Protein AF-A0A3M1DBQ7-F1 (afdb_monomer_lite)

Radius of gyration: 18.49 Å; chains: 1; bounding box: 33×17×58 Å

Secondary structure (DSSP, 8-state):
-HHHHHHHHHH--TT--EEEEESS--HHHHHHHHHSTTEEEEE-------------

Structure (mmCIF, N/CA/C/O backbone):
data_AF-A0A3M1DBQ7-F1
#
_entry.id   AF-A0A3M1DBQ7-F1
#
loop_
_atom_site.group_PDB
_atom_site.id
_atom_site.type_symbol
_atom_site.label_atom_id
_atom_site.label_alt_id
_atom_site.label_comp_id
_atom_site.label_asym_id
_atom_site.label_entity_id
_atom_site.label_seq_id
_atom_site.pdbx_PDB_ins_code
_atom_site.Cartn_x
_atom_site.Cartn_y
_atom_site.Cartn_z
_atom_site.occupancy
_atom_site.B_iso_or_equiv
_atom_site.auth_seq_id
_atom_site.auth_comp_id
_atom_site.auth_asym_id
_atom_site.auth_atom_id
_atom_site.pdbx_PDB_model_num
ATOM 1 N N . MET A 1 1 ? 7.377 5.803 -10.896 1.00 54.75 1 MET A N 1
ATOM 2 C CA . MET A 1 1 ? 8.292 4.939 -11.686 1.00 54.75 1 MET A CA 1
ATOM 3 C C . MET A 1 1 ? 9.792 5.142 -11.432 1.00 54.75 1 MET A C 1
ATOM 5 O O . MET A 1 1 ? 10.550 4.238 -11.760 1.00 54.75 1 MET A O 1
ATOM 9 N N . ARG A 1 2 ? 10.251 6.263 -10.843 1.00 64.44 2 ARG A N 1
ATOM 10 C CA . ARG A 1 2 ? 11.691 6.535 -10.621 1.00 64.44 2 ARG A CA 1
ATOM 11 C C . ARG A 1 2 ? 12.446 5.406 -9.895 1.00 64.44 2 ARG A C 1
ATOM 13 O O . ARG A 1 2 ? 13.578 5.113 -10.253 1.00 64.44 2 ARG A O 1
ATOM 20 N N . TYR A 1 3 ? 11.798 4.743 -8.937 1.00 69.69 3 TYR A N 1
ATOM 21 C CA . TYR A 1 3 ? 12.400 3.655 -8.160 1.00 69.69 3 TYR A CA 1
ATOM 22 C C . TYR A 1 3 ? 12.618 2.369 -8.982 1.00 69.69 3 TYR A C 1
ATOM 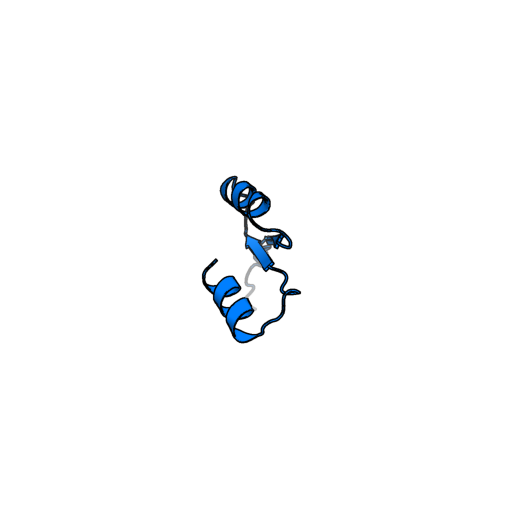24 O O . TYR A 1 3 ? 13.713 1.816 -8.991 1.00 69.69 3 TYR A O 1
ATOM 32 N N . MET A 1 4 ? 11.617 1.949 -9.767 1.00 69.25 4 MET A N 1
ATOM 33 C CA . MET A 1 4 ? 11.708 0.753 -10.622 1.00 69.25 4 MET A CA 1
ATOM 34 C C . MET A 1 4 ? 12.755 0.904 -11.732 1.00 69.25 4 MET A C 1
ATOM 36 O O . MET A 1 4 ? 13.488 -0.039 -12.020 1.00 69.25 4 MET A O 1
ATOM 40 N N . GLY A 1 5 ? 12.865 2.099 -12.326 1.00 68.75 5 GLY A N 1
ATOM 41 C CA . GLY A 1 5 ? 13.899 2.388 -13.324 1.00 68.75 5 GLY A CA 1
ATOM 42 C C . GLY A 1 5 ? 15.317 2.324 -12.746 1.00 68.75 5 GLY A C 1
ATOM 43 O O . GLY A 1 5 ? 16.231 1.834 -13.406 1.00 68.75 5 GLY A O 1
ATOM 44 N N . TRP A 1 6 ? 15.499 2.757 -11.495 1.00 76.38 6 TRP A N 1
ATOM 45 C CA . TRP A 1 6 ? 16.785 2.658 -10.805 1.00 76.38 6 TRP A CA 1
ATOM 46 C C . TRP A 1 6 ? 17.160 1.210 -10.473 1.00 76.38 6 TRP A C 1
ATOM 48 O O . TRP A 1 6 ? 18.295 0.816 -10.732 1.00 76.38 6 TRP A O 1
ATOM 58 N N . ILE A 1 7 ? 16.215 0.402 -9.974 1.00 71.25 7 ILE A N 1
ATOM 59 C CA . ILE A 1 7 ? 16.471 -1.018 -9.682 1.00 71.25 7 ILE A CA 1
ATOM 60 C C . ILE A 1 7 ? 16.824 -1.787 -10.957 1.00 71.25 7 ILE A C 1
ATOM 62 O O . ILE A 1 7 ? 17.840 -2.475 -10.969 1.00 71.25 7 ILE A O 1
ATOM 66 N N . ARG A 1 8 ? 16.069 -1.614 -12.051 1.00 68.75 8 ARG A N 1
ATOM 67 C CA . ARG A 1 8 ? 16.386 -2.260 -13.339 1.00 68.75 8 ARG A CA 1
ATOM 68 C C . ARG A 1 8 ? 17.790 -1.910 -13.831 1.00 68.75 8 ARG A C 1
ATOM 70 O O . ARG A 1 8 ? 18.536 -2.795 -14.228 1.00 68.75 8 ARG A O 1
ATOM 77 N N . LYS A 1 9 ? 18.181 -0.633 -13.742 1.00 73.19 9 LYS A N 1
ATOM 78 C CA . LYS A 1 9 ? 19.521 -0.178 -14.147 1.00 73.19 9 LYS A CA 1
ATOM 79 C C . LYS A 1 9 ? 20.637 -0.732 -13.255 1.00 73.19 9 LYS A C 1
ATOM 81 O O . LYS A 1 9 ? 21.759 -0.882 -13.724 1.00 73.19 9 LYS A O 1
ATOM 86 N N . LYS A 1 10 ? 20.361 -0.965 -11.969 1.00 77.31 10 LYS A N 1
ATOM 87 C CA . LYS A 1 10 ? 21.387 -1.307 -10.976 1.00 77.31 10 LYS A CA 1
ATOM 88 C C . LYS A 1 10 ? 21.533 -2.806 -10.727 1.00 77.31 10 LYS A C 1
ATOM 90 O O . LYS A 1 10 ? 22.624 -3.239 -10.384 1.00 77.31 10 LYS A O 1
ATOM 95 N N . MET A 1 11 ? 20.458 -3.575 -10.886 1.00 70.62 11 MET A N 1
ATOM 96 C CA . MET A 1 11 ? 20.460 -5.025 -10.676 1.00 70.62 11 MET A CA 1
ATOM 97 C C . MET A 1 11 ? 20.513 -5.826 -11.982 1.00 70.62 11 MET A C 1
ATOM 99 O O . MET A 1 11 ? 20.754 -7.024 -11.912 1.00 70.62 11 MET A O 1
ATOM 103 N N . SER A 1 12 ? 20.314 -5.192 -13.151 1.00 66.00 12 SER A N 1
ATOM 104 C CA . SER A 1 12 ? 20.252 -5.858 -14.469 1.00 66.00 12 SER A CA 1
ATOM 105 C C . SER A 1 12 ? 19.361 -7.107 -14.474 1.00 66.00 12 SER A C 1
ATOM 107 O O . SER A 1 12 ? 19.616 -8.064 -15.199 1.00 66.00 12 SER A O 1
ATOM 109 N N . ASP A 1 13 ? 18.330 -7.099 -13.630 1.00 66.19 13 ASP A N 1
ATOM 110 C CA . ASP A 1 13 ? 17.398 -8.201 -13.461 1.00 66.19 13 ASP A CA 1
ATOM 111 C C . ASP A 1 13 ? 16.045 -7.782 -14.032 1.00 66.19 13 ASP A C 1
ATOM 113 O O . ASP A 1 13 ? 15.416 -6.814 -13.591 1.00 66.19 13 ASP A O 1
ATOM 117 N N . ASP A 1 14 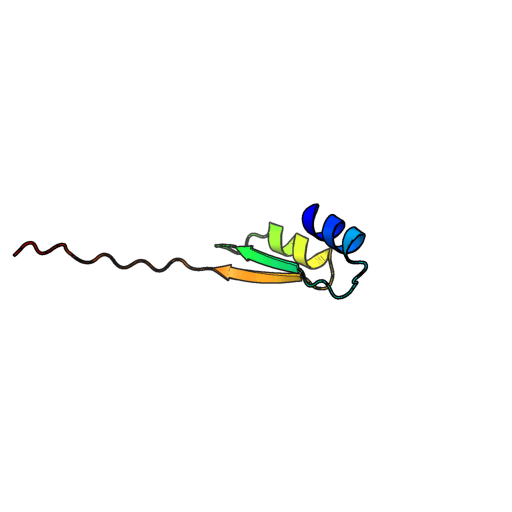? 15.605 -8.515 -15.046 1.00 66.31 14 ASP A N 1
ATOM 118 C CA . ASP A 1 14 ? 14.321 -8.299 -15.698 1.00 66.31 14 ASP A CA 1
ATOM 119 C C . ASP A 1 14 ? 13.149 -8.936 -14.941 1.00 66.31 14 ASP A C 1
ATOM 121 O O . ASP A 1 14 ? 11.990 -8.666 -15.269 1.00 66.31 14 ASP A O 1
ATOM 125 N N . LYS A 1 15 ? 13.421 -9.718 -13.886 1.00 70.56 15 LYS A N 1
ATOM 126 C CA . LYS A 1 15 ? 12.409 -10.393 -13.055 1.00 70.56 15 LYS A CA 1
ATOM 127 C C . LYS A 1 15 ? 11.871 -9.534 -11.909 1.00 70.56 15 LYS A C 1
ATOM 129 O O . LYS A 1 15 ? 11.186 -10.040 -11.022 1.00 70.56 15 LYS A O 1
ATOM 134 N N . VAL A 1 16 ? 12.140 -8.231 -11.911 1.00 69.75 16 VAL A N 1
ATOM 135 C CA . VAL A 1 16 ? 11.650 -7.324 -10.866 1.00 69.75 16 VAL A CA 1
ATOM 136 C C . VAL A 1 16 ? 10.133 -7.149 -10.988 1.00 69.75 16 VAL A C 1
ATOM 138 O O . VAL A 1 16 ? 9.631 -6.580 -11.962 1.00 69.75 16 VAL A O 1
ATOM 141 N N . LYS A 1 17 ? 9.406 -7.599 -9.961 1.00 76.81 17 LYS A N 1
ATOM 142 C CA . LYS A 1 17 ? 7.958 -7.423 -9.810 1.00 76.81 17 LYS A CA 1
ATOM 143 C C . LYS A 1 17 ? 7.662 -6.152 -9.017 1.00 76.81 17 LYS A C 1
ATOM 145 O O . LYS A 1 17 ? 8.216 -5.944 -7.941 1.00 76.81 17 LYS A O 1
ATOM 150 N N . GLY A 1 18 ? 6.799 -5.294 -9.553 1.00 75.25 18 GLY A N 1
ATOM 151 C CA . GLY A 1 18 ? 6.327 -4.105 -8.841 1.00 75.25 18 GLY A CA 1
ATOM 152 C C . GLY A 1 18 ? 5.095 -4.438 -8.007 1.00 75.25 18 GLY A C 1
ATOM 153 O O . GLY A 1 18 ? 4.191 -5.104 -8.501 1.00 75.25 18 GLY A O 1
ATOM 154 N N . ILE A 1 19 ? 5.036 -3.970 -6.762 1.00 84.00 19 ILE A N 1
ATOM 155 C CA . ILE A 1 19 ? 3.832 -4.081 -5.935 1.00 84.00 19 ILE A CA 1
ATOM 156 C C . ILE A 1 19 ? 3.426 -2.681 -5.486 1.00 84.00 19 ILE A C 1
ATOM 158 O O . ILE A 1 19 ? 4.250 -1.925 -4.971 1.00 84.00 19 ILE A O 1
ATOM 162 N N . ILE A 1 20 ? 2.162 -2.334 -5.704 1.00 82.94 20 ILE A N 1
ATOM 163 C CA . ILE A 1 20 ? 1.549 -1.103 -5.215 1.00 82.94 20 ILE A CA 1
ATOM 164 C C . ILE A 1 20 ? 0.648 -1.468 -4.038 1.00 82.94 20 ILE A C 1
ATOM 166 O O . ILE A 1 20 ? -0.175 -2.371 -4.152 1.00 82.94 20 ILE A O 1
ATOM 170 N N . ILE A 1 21 ? 0.802 -0.765 -2.918 1.00 84.62 21 ILE A N 1
ATOM 171 C CA . ILE A 1 21 ? -0.023 -0.929 -1.719 1.00 84.62 21 ILE A CA 1
ATOM 172 C C . ILE A 1 21 ? -0.750 0.396 -1.480 1.00 84.62 21 ILE A C 1
ATOM 174 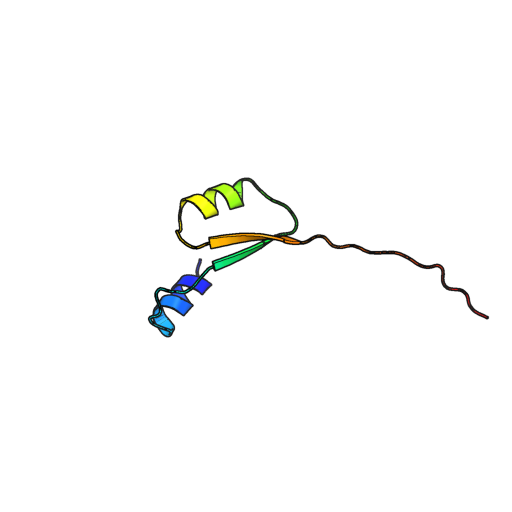O O . ILE A 1 21 ? -0.096 1.434 -1.370 1.00 84.62 21 ILE A O 1
ATOM 178 N N . ALA A 1 22 ? -2.080 0.378 -1.440 1.00 85.69 22 ALA A N 1
ATOM 179 C CA . ALA A 1 22 ? -2.911 1.576 -1.287 1.00 85.69 22 ALA A CA 1
ATOM 180 C C . ALA A 1 22 ? -4.064 1.335 -0.303 1.00 85.69 22 ALA A C 1
ATOM 182 O O . ALA A 1 22 ? -4.454 0.196 -0.099 1.00 85.69 22 ALA A O 1
ATOM 183 N N . ALA A 1 23 ? -4.616 2.380 0.315 1.00 85.62 23 ALA A N 1
ATOM 184 C CA . ALA A 1 23 ? -5.801 2.225 1.169 1.00 85.62 23 ALA A CA 1
ATOM 185 C C . ALA A 1 23 ? -7.071 1.985 0.333 1.00 85.62 23 ALA A C 1
ATOM 187 O O . ALA A 1 23 ? -7.949 1.224 0.719 1.00 85.62 23 ALA A O 1
ATOM 188 N N . GLU A 1 24 ? -7.145 2.611 -0.844 1.00 81.06 24 GLU A N 1
ATOM 189 C CA . GLU A 1 24 ? -8.300 2.567 -1.740 1.00 81.06 24 GLU A CA 1
ATOM 190 C C . GLU A 1 24 ? -7.854 2.427 -3.201 1.00 81.06 24 GLU A C 1
ATOM 192 O O . GLU A 1 24 ? -6.745 2.825 -3.579 1.00 81.06 24 GLU A O 1
ATOM 197 N N . TYR A 1 25 ? -8.730 1.862 -4.037 1.00 74.25 25 TYR A N 1
ATOM 198 C CA . TYR A 1 25 ? -8.482 1.686 -5.467 1.00 74.25 25 TYR A CA 1
ATOM 199 C C . TYR A 1 25 ? -8.983 2.900 -6.265 1.00 74.25 25 TYR A C 1
ATOM 201 O O . TYR A 1 25 ? -10.142 2.964 -6.664 1.00 74.25 25 TYR A O 1
ATOM 209 N N . ASP A 1 26 ? -8.106 3.878 -6.498 1.00 75.56 26 ASP A N 1
ATOM 210 C CA . ASP A 1 26 ? -8.373 5.026 -7.380 1.00 75.56 26 ASP A CA 1
ATOM 211 C C . ASP A 1 26 ? -8.272 4.614 -8.869 1.00 75.56 26 ASP A C 1
ATOM 213 O O . ASP A 1 26 ? -7.402 3.833 -9.256 1.00 75.56 26 ASP A O 1
ATOM 217 N N . GLN A 1 27 ? -9.099 5.208 -9.737 1.00 70.12 27 GLN A N 1
ATOM 218 C CA . GLN A 1 27 ? -9.017 5.108 -11.202 1.00 70.12 27 GLN A CA 1
ATOM 219 C C . GLN A 1 27 ? -7.604 5.376 -11.750 1.00 70.12 27 GLN A C 1
ATOM 221 O O . GLN A 1 27 ? -7.208 4.806 -12.768 1.00 70.12 27 GLN A O 1
ATOM 226 N N . LYS A 1 28 ? -6.795 6.200 -11.071 1.00 71.00 28 LYS A N 1
ATOM 227 C CA . LYS A 1 28 ? -5.380 6.427 -11.426 1.00 71.00 28 LYS A CA 1
ATOM 228 C C . LYS A 1 28 ? -4.514 5.161 -11.345 1.00 71.00 28 LYS A C 1
ATOM 230 O O . LYS A 1 28 ? -3.580 5.018 -12.137 1.00 71.00 28 LYS A O 1
ATOM 235 N N . LEU A 1 29 ? -4.823 4.233 -10.434 1.00 69.31 29 LEU A N 1
ATOM 236 C CA . LEU A 1 29 ? -4.141 2.934 -10.324 1.00 69.31 29 LEU A CA 1
ATOM 237 C C . LEU A 1 29 ? -4.477 2.021 -11.504 1.00 69.31 29 LEU A C 1
ATOM 239 O O . LEU A 1 29 ? -3.635 1.234 -11.940 1.00 69.31 29 LEU A O 1
ATOM 243 N N . ASP A 1 30 ? -5.671 2.181 -12.064 1.00 72.25 30 ASP A N 1
ATOM 244 C CA . ASP A 1 30 ? -6.144 1.411 -13.209 1.00 72.25 30 ASP A CA 1
ATOM 245 C C . ASP A 1 30 ? -5.372 1.780 -14.491 1.00 72.25 30 ASP A C 1
ATOM 247 O O . ASP A 1 30 ? -4.973 0.913 -15.273 1.00 72.25 30 ASP A O 1
ATOM 251 N N . TYR A 1 31 ? -5.032 3.065 -14.661 1.00 69.19 31 TYR A N 1
ATOM 252 C CA . TYR A 1 31 ? -4.112 3.510 -15.717 1.00 69.19 31 TYR A CA 1
ATOM 253 C C . TYR A 1 31 ? -2.695 2.963 -15.517 1.00 69.19 31 TYR A C 1
ATOM 255 O O . TYR A 1 31 ? -2.073 2.500 -16.473 1.00 69.19 31 TYR A O 1
ATOM 263 N N . ALA A 1 32 ? -2.185 2.968 -14.281 1.00 66.69 32 ALA A N 1
ATOM 264 C CA . ALA A 1 32 ? -0.848 2.457 -13.976 1.00 66.69 32 ALA A CA 1
ATOM 265 C C . ALA A 1 32 ? -0.712 0.955 -14.287 1.00 66.69 32 ALA A C 1
ATOM 267 O O . ALA A 1 32 ? 0.328 0.526 -14.788 1.00 66.69 32 ALA A O 1
ATOM 268 N N . ARG A 1 33 ? -1.777 0.175 -14.059 1.00 67.25 33 ARG A N 1
ATOM 269 C CA . ARG A 1 33 ? -1.837 -1.266 -14.348 1.00 67.25 33 ARG A CA 1
ATOM 270 C C . ARG A 1 33 ? -1.769 -1.590 -15.846 1.00 67.25 33 ARG A C 1
ATOM 272 O O . ARG A 1 33 ? -1.239 -2.634 -16.210 1.00 67.25 33 ARG A O 1
ATOM 279 N N . LYS A 1 34 ? -2.277 -0.711 -16.718 1.00 69.06 34 LYS A N 1
ATOM 280 C CA . LYS A 1 34 ? -2.302 -0.923 -18.181 1.00 69.06 34 LYS A CA 1
ATOM 281 C C . LYS A 1 34 ? -0.965 -0.643 -18.871 1.00 69.06 34 LYS A C 1
ATOM 283 O O . LYS A 1 34 ? -0.723 -1.163 -19.953 1.00 69.06 34 LYS A O 1
ATOM 288 N N . VAL A 1 35 ? -0.117 0.195 -18.274 1.00 66.94 35 VAL A N 1
ATOM 289 C CA . VAL A 1 35 ? 1.086 0.728 -18.939 1.00 66.94 35 VAL A CA 1
ATOM 290 C C . VAL A 1 35 ? 2.326 -0.135 -18.701 1.00 66.94 35 VAL A C 1
ATOM 292 O O . VAL A 1 35 ? 3.249 -0.091 -19.511 1.00 66.94 35 VAL A O 1
ATOM 295 N N . VAL A 1 36 ? 2.380 -0.922 -17.620 1.00 64.50 36 VAL A N 1
ATOM 296 C CA . VAL A 1 36 ? 3.585 -1.692 -17.282 1.00 64.50 36 VAL A CA 1
ATOM 297 C C . VAL A 1 36 ? 3.254 -3.150 -16.950 1.00 64.50 36 VAL A C 1
ATOM 299 O O . VAL A 1 36 ? 2.502 -3.404 -16.009 1.00 64.50 36 VAL A O 1
ATOM 302 N N . PRO A 1 37 ? 3.829 -4.124 -17.680 1.00 64.88 37 PRO A N 1
ATOM 303 C CA . PRO A 1 37 ? 3.690 -5.535 -17.340 1.00 64.88 37 PRO A CA 1
ATOM 304 C C . PRO A 1 37 ? 4.421 -5.858 -16.023 1.00 64.88 37 PRO A C 1
ATOM 306 O O . PRO A 1 37 ? 5.477 -5.295 -15.732 1.00 64.88 37 PRO A O 1
ATOM 309 N N . ASN A 1 38 ? 3.871 -6.801 -15.249 1.00 70.44 38 ASN A N 1
ATOM 310 C CA . ASN A 1 38 ? 4.391 -7.330 -13.971 1.00 70.44 38 ASN A CA 1
ATOM 311 C C . ASN A 1 38 ? 4.187 -6.471 -12.711 1.00 70.44 38 ASN A C 1
ATOM 313 O O . ASN A 1 38 ? 5.012 -6.532 -11.790 1.00 70.44 38 ASN A O 1
ATOM 317 N N . TRP A 1 39 ? 3.099 -5.696 -12.631 1.00 75.19 39 TRP A N 1
ATOM 318 C CA . TRP A 1 39 ? 2.705 -5.011 -11.394 1.00 75.19 39 TRP A CA 1
ATOM 319 C C . TRP A 1 39 ? 1.445 -5.609 -10.763 1.00 75.19 39 TRP A C 1
ATOM 321 O O . TRP A 1 39 ? 0.477 -5.911 -11.458 1.00 75.19 39 TRP A O 1
ATOM 331 N N . GLU A 1 40 ? 1.451 -5.737 -9.438 1.00 82.19 40 GLU A N 1
ATOM 332 C CA . GLU A 1 40 ? 0.286 -6.117 -8.632 1.00 82.19 40 GLU A CA 1
ATOM 333 C C . GLU A 1 40 ? -0.133 -4.974 -7.711 1.00 82.19 40 GLU A C 1
ATOM 335 O O . GLU A 1 40 ? 0.705 -4.198 -7.248 1.00 82.19 40 GLU A O 1
ATOM 340 N N . VAL A 1 41 ? -1.436 -4.867 -7.452 1.00 81.50 41 VAL A N 1
ATOM 341 C CA . VAL A 1 41 ? -2.005 -3.866 -6.546 1.00 81.50 41 VAL A CA 1
ATOM 342 C C . VAL A 1 41 ? -2.682 -4.593 -5.395 1.00 81.50 41 VAL A C 1
ATOM 344 O O . VAL A 1 41 ? -3.55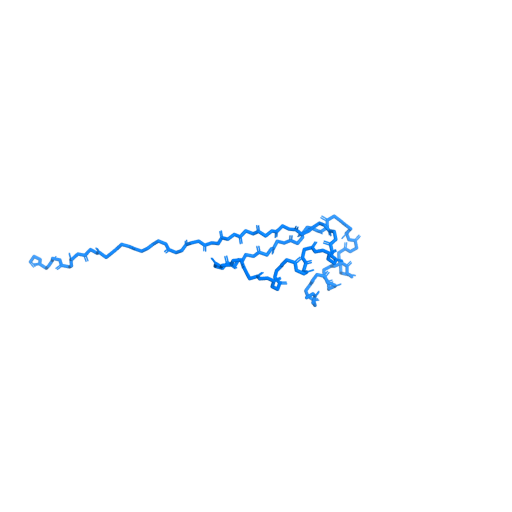4 -5.427 -5.627 1.00 81.50 41 VAL A O 1
ATOM 347 N N . PHE A 1 42 ? -2.297 -4.252 -4.171 1.00 87.06 42 PHE A N 1
ATOM 348 C CA . PHE A 1 42 ? -2.948 -4.698 -2.947 1.00 87.06 42 PHE A CA 1
ATOM 349 C C . PHE A 1 42 ? -3.563 -3.499 -2.239 1.00 87.06 42 PHE A C 1
ATOM 351 O O . PHE A 1 42 ? -2.974 -2.414 -2.210 1.00 87.06 42 PHE A O 1
ATOM 358 N N . LEU A 1 43 ? -4.738 -3.709 -1.652 1.00 89.38 43 LEU A N 1
ATOM 359 C CA . LEU A 1 43 ? -5.332 -2.739 -0.748 1.00 89.38 43 LEU A CA 1
ATOM 360 C C . LEU A 1 43 ? -5.011 -3.114 0.696 1.00 89.38 43 LEU A C 1
ATOM 362 O O . LEU A 1 43 ? -5.032 -4.297 1.038 1.00 89.38 43 LEU A O 1
ATOM 366 N N . TYR A 1 44 ? -4.689 -2.126 1.525 1.00 88.62 44 TYR A N 1
ATOM 367 C CA . TYR A 1 44 ? -4.545 -2.318 2.962 1.00 88.62 44 TYR A CA 1
ATOM 368 C C . TYR A 1 44 ? -5.713 -1.669 3.694 1.00 88.62 44 TYR A C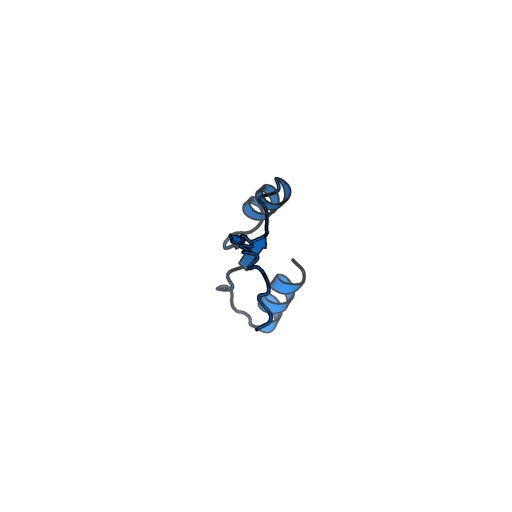 1
ATOM 370 O O . TYR A 1 44 ? -6.130 -0.560 3.369 1.00 88.62 44 TYR A O 1
ATOM 378 N N . GLU A 1 45 ? -6.192 -2.344 4.731 1.00 89.31 45 GLU A N 1
ATOM 379 C CA . GLU A 1 45 ? -7.239 -1.838 5.610 1.00 89.31 45 GLU A CA 1
ATOM 380 C C . GLU A 1 45 ? -6.672 -1.662 7.018 1.00 89.31 45 GLU A C 1
ATOM 382 O O . GLU A 1 45 ? -5.962 -2.528 7.537 1.00 89.31 45 GLU A O 1
ATOM 387 N N . VAL A 1 46 ? -6.978 -0.529 7.652 1.00 90.06 46 VAL A N 1
ATOM 388 C CA . VAL A 1 46 ? -6.593 -0.268 9.043 1.00 90.06 46 VAL A CA 1
ATOM 389 C C . VAL A 1 46 ? -7.765 -0.627 9.944 1.00 90.06 46 VAL A C 1
ATOM 391 O O . VAL A 1 46 ? -8.784 0.059 9.955 1.00 90.06 46 VAL A O 1
ATOM 394 N N . ASN A 1 47 ? -7.605 -1.685 10.736 1.00 91.19 47 ASN A N 1
ATOM 395 C CA . ASN A 1 47 ? -8.581 -2.073 11.746 1.00 91.19 47 ASN A CA 1
ATOM 396 C C . ASN A 1 47 ? -8.112 -1.597 13.126 1.00 91.19 47 ASN A C 1
ATOM 398 O O . ASN A 1 47 ? -7.075 -2.047 13.617 1.00 91.19 47 ASN A O 1
ATOM 402 N N . PHE A 1 48 ? -8.861 -0.688 13.753 1.00 93.00 48 PHE A N 1
ATOM 403 C CA . PHE A 1 48 ? -8.597 -0.260 15.125 1.00 93.00 48 PHE A CA 1
ATOM 404 C C . PHE A 1 48 ? -9.806 -0.532 16.022 1.00 93.00 48 PHE A C 1
ATOM 406 O O . PHE A 1 48 ? -10.955 -0.305 15.646 1.00 93.00 48 PHE A O 1
ATOM 413 N N . LYS A 1 49 ? -9.532 -0.991 17.247 1.00 94.06 49 LYS A N 1
ATOM 414 C CA . LYS A 1 49 ? -10.538 -1.214 18.287 1.00 94.06 49 LYS A CA 1
ATOM 415 C C . LYS A 1 49 ? -10.129 -0.473 19.550 1.00 94.06 49 LYS A C 1
ATOM 417 O O . LYS A 1 49 ? -9.076 -0.746 20.121 1.00 94.06 49 LYS A O 1
ATOM 422 N N . LEU A 1 50 ? -10.976 0.449 19.997 1.00 89.44 50 LEU A N 1
ATOM 423 C CA . LEU A 1 50 ? -10.767 1.178 21.244 1.00 89.44 50 LEU A CA 1
ATOM 424 C C . LEU A 1 50 ? -11.285 0.353 22.424 1.00 89.44 50 LEU A C 1
ATOM 426 O O . LEU A 1 50 ? -12.381 -0.205 22.380 1.00 89.44 50 LEU A O 1
ATOM 430 N N . VAL A 1 51 ? -10.497 0.295 23.494 1.00 93.12 51 VAL A N 1
ATOM 431 C CA . VAL A 1 51 ? -10.873 -0.335 24.764 1.00 93.12 51 VAL A CA 1
ATOM 432 C C . VAL A 1 51 ? -10.879 0.720 25.864 1.00 93.12 51 VAL A C 1
ATOM 434 O O . VAL A 1 51 ? -10.036 1.616 25.886 1.00 93.12 51 VAL A O 1
ATOM 437 N N . LYS A 1 52 ? -11.859 0.647 26.770 1.00 90.31 52 LYS A N 1
ATOM 438 C CA . LYS A 1 52 ? -12.004 1.627 27.851 1.00 90.31 52 LYS A CA 1
ATOM 439 C C . LYS A 1 52 ? -10.894 1.432 28.883 1.00 90.31 52 LYS A C 1
ATOM 441 O O . LYS A 1 52 ? -10.767 0.347 29.450 1.00 90.31 52 LYS A O 1
ATOM 446 N N . PHE A 1 53 ? -10.144 2.495 29.168 1.00 88.19 53 PHE A N 1
ATOM 447 C CA . PHE A 1 53 ? -9.178 2.505 30.263 1.00 88.19 53 PHE A CA 1
ATOM 448 C C . PHE A 1 53 ? -9.906 2.308 31.604 1.00 88.19 53 PHE A C 1
ATOM 450 O O . PHE A 1 53 ? -10.748 3.123 31.982 1.00 88.19 53 PHE A O 1
ATOM 457 N N . HIS A 1 54 ? -9.598 1.216 32.305 1.00 86.50 54 HIS A N 1
ATOM 458 C CA . HIS A 1 54 ? -10.016 0.981 33.688 1.00 86.50 54 HIS A CA 1
ATOM 459 C C . HIS A 1 54 ? -8.802 1.164 34.597 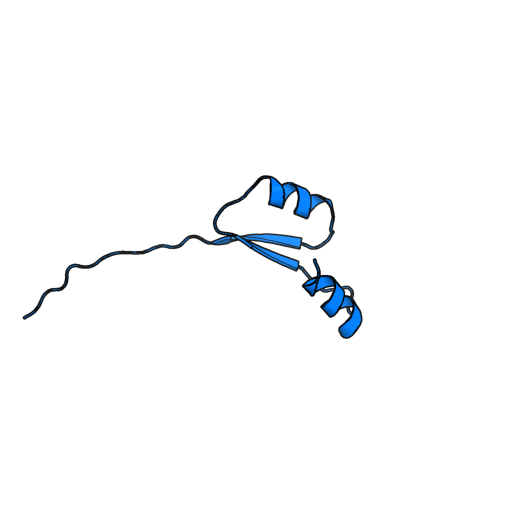1.00 86.50 54 HIS A C 1
ATOM 461 O O . HIS A 1 54 ? -7.890 0.338 34.591 1.00 86.50 54 HIS A O 1
ATOM 467 N N . ARG A 1 55 ? -8.798 2.245 35.382 1.00 77.00 55 ARG A N 1
ATOM 468 C CA . ARG A 1 55 ? -7.858 2.426 36.492 1.00 77.00 55 ARG A CA 1
ATOM 469 C C . ARG A 1 55 ? -8.431 1.682 37.703 1.00 77.00 55 ARG A C 1
ATOM 471 O O . ARG A 1 55 ? -9.555 1.986 38.094 1.00 77.00 55 ARG A O 1
ATOM 478 N N . ARG A 1 56 ? -7.710 0.677 38.210 1.00 64.06 56 ARG A N 1
ATOM 479 C CA . ARG A 1 56 ? -7.970 0.098 39.538 1.00 64.06 56 ARG A CA 1
ATOM 480 C C . ARG A 1 56 ? -7.493 1.051 40.624 1.00 64.06 56 ARG A C 1
ATOM 482 O O . ARG A 1 56 ? -6.523 1.795 40.345 1.00 64.06 56 ARG A O 1
#

pLDDT: mean 76.44, std 9.6, range [54.75, 94.06]

Sequence (56 aa):
MRYMGWIRKKMSDDKVKGIIIAAEYDQKLDYARKVVPNWEVFLYEVNFKLVKFHRR

Foldseek 3Di:
DVVVVVCCVPVVDPPDAAEAEEQDDDVVVVVVPVPDPRYYYHHDDDDDDDDDDDDD